Protein AF-A0A3D5C3Z0-F1 (afdb_monomer_lite)

Structure (mmCIF, N/CA/C/O backbone):
data_AF-A0A3D5C3Z0-F1
#
_entry.id   AF-A0A3D5C3Z0-F1
#
loop_
_atom_site.group_PDB
_atom_site.id
_atom_site.type_symbol
_atom_site.label_atom_id
_atom_site.label_alt_id
_atom_site.label_comp_id
_atom_site.label_asym_id
_atom_site.label_entity_id
_atom_site.label_seq_id
_atom_site.pdbx_PDB_ins_code
_atom_site.Cartn_x
_atom_site.Cartn_y
_atom_site.Cartn_z
_atom_site.occupancy
_atom_site.B_iso_or_equiv
_atom_site.auth_seq_id
_atom_site.auth_comp_id
_atom_site.auth_asym_id
_atom_site.auth_atom_id
_atom_site.pdbx_PDB_model_num
ATOM 1 N N . PRO A 1 1 ? 20.803 48.557 -21.700 1.00 44.22 1 PRO A N 1
ATOM 2 C CA . PRO A 1 1 ? 20.036 47.959 -22.820 1.00 44.22 1 PRO A CA 1
ATOM 3 C C . PRO A 1 1 ? 19.915 46.433 -22.648 1.00 44.22 1 PRO A C 1
ATOM 5 O O . PRO A 1 1 ? 20.826 45.696 -23.007 1.00 44.22 1 PRO A O 1
ATOM 8 N N . GLY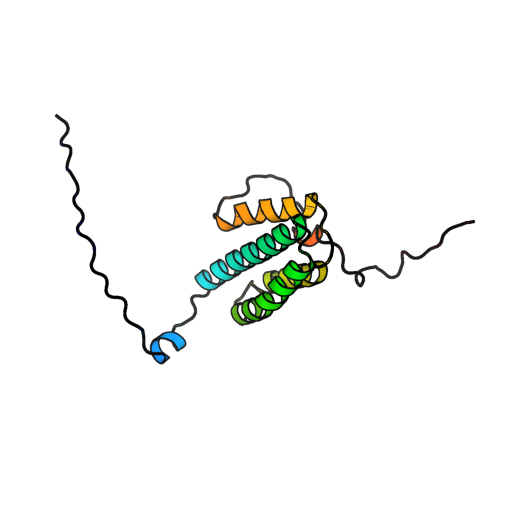 A 1 2 ? 18.831 45.974 -22.011 1.00 50.19 2 GLY A N 1
ATOM 9 C CA . GLY A 1 2 ? 18.540 44.551 -21.805 1.00 50.19 2 GLY A CA 1
ATOM 10 C C . GLY A 1 2 ? 17.637 44.026 -22.917 1.00 50.19 2 GLY A C 1
ATOM 11 O O . GLY A 1 2 ? 16.515 44.498 -23.076 1.00 50.19 2 GLY A O 1
ATOM 12 N N . SER A 1 3 ? 18.141 43.087 -23.714 1.00 59.00 3 SER A N 1
ATOM 13 C CA . SER A 1 3 ? 17.363 42.409 -24.750 1.00 59.00 3 SER A CA 1
ATOM 14 C C . SER A 1 3 ? 16.451 41.366 -24.096 1.00 59.00 3 SER A C 1
ATOM 16 O O . SER A 1 3 ? 16.919 40.332 -23.621 1.00 59.00 3 SER A O 1
ATOM 18 N N . ASN A 1 4 ? 15.145 41.641 -24.064 1.00 61.25 4 ASN A N 1
ATOM 19 C CA . ASN A 1 4 ? 14.124 40.640 -23.763 1.00 61.25 4 ASN A CA 1
ATOM 20 C C . ASN A 1 4 ? 13.966 39.722 -24.981 1.00 61.25 4 ASN A C 1
ATOM 22 O O . ASN A 1 4 ? 13.128 39.960 -25.851 1.00 61.25 4 ASN A O 1
ATOM 26 N N . ALA A 1 5 ? 14.791 38.679 -25.061 1.00 65.88 5 ALA A N 1
ATOM 27 C CA . ALA A 1 5 ? 14.622 37.635 -26.061 1.00 65.88 5 ALA A CA 1
ATOM 28 C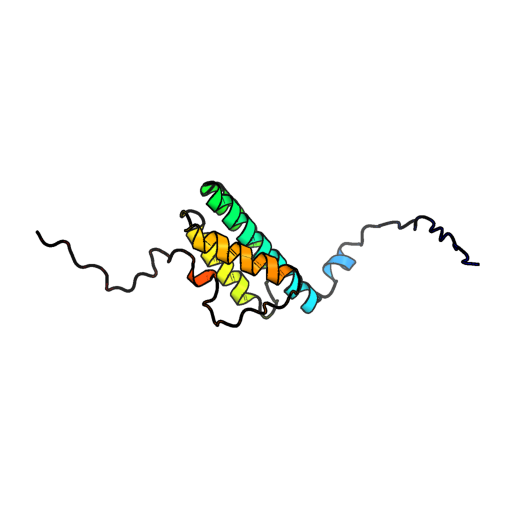 C . ALA A 1 5 ? 13.376 36.800 -25.721 1.00 65.88 5 ALA A C 1
ATOM 30 O O . ALA A 1 5 ? 13.399 35.944 -24.835 1.00 65.88 5 ALA A O 1
ATOM 31 N N . VAL A 1 6 ? 12.274 37.067 -26.423 1.00 70.81 6 VAL A N 1
ATOM 32 C CA . VAL A 1 6 ? 11.043 36.275 -26.340 1.00 70.81 6 VAL A CA 1
ATOM 33 C C . VAL A 1 6 ? 11.328 34.885 -26.909 1.00 70.81 6 VAL A C 1
ATOM 35 O O . VAL A 1 6 ? 11.543 34.730 -28.110 1.00 70.81 6 VAL A O 1
ATOM 38 N N . ARG A 1 7 ? 11.344 33.863 -26.047 1.00 73.69 7 ARG A N 1
ATOM 39 C CA . ARG A 1 7 ? 11.456 32.463 -26.469 1.00 73.69 7 ARG A CA 1
ATOM 40 C C . ARG A 1 7 ? 10.072 31.965 -26.864 1.00 73.69 7 ARG A C 1
ATOM 42 O O . ARG A 1 7 ? 9.183 31.878 -26.022 1.00 73.69 7 ARG A O 1
ATOM 49 N N . ARG A 1 8 ? 9.894 31.667 -28.148 1.00 67.31 8 ARG A N 1
ATOM 50 C CA . ARG A 1 8 ? 8.733 30.931 -28.651 1.00 67.31 8 ARG A CA 1
ATOM 51 C C . ARG A 1 8 ? 9.086 29.452 -28.711 1.00 67.31 8 ARG A C 1
ATOM 53 O O . ARG A 1 8 ? 10.164 29.098 -29.176 1.00 67.31 8 ARG A O 1
ATOM 60 N N . THR A 1 9 ? 8.181 28.617 -28.228 1.00 75.00 9 THR A N 1
ATOM 61 C CA . THR A 1 9 ? 8.252 27.163 -28.357 1.00 75.00 9 THR A CA 1
ATOM 62 C C . THR A 1 9 ? 7.026 26.721 -29.129 1.00 75.00 9 THR A C 1
ATOM 64 O O . THR A 1 9 ? 5.908 27.037 -28.718 1.00 75.00 9 THR A O 1
ATOM 67 N N . ASP A 1 10 ? 7.227 26.002 -30.222 1.00 78.94 10 ASP A N 1
ATOM 68 C CA . ASP A 1 10 ? 6.127 25.369 -30.938 1.00 78.94 10 ASP A CA 1
ATOM 69 C C . ASP A 1 10 ? 5.720 24.067 -30.224 1.00 78.94 10 ASP A C 1
ATOM 71 O O . ASP A 1 10 ? 6.568 23.415 -29.601 1.00 78.94 10 ASP A O 1
ATOM 75 N N . PRO A 1 11 ? 4.432 23.680 -30.257 1.00 76.44 11 PRO A N 1
ATOM 76 C CA . PRO A 1 11 ? 3.983 22.444 -29.635 1.00 76.44 11 PRO A CA 1
ATOM 77 C C . PRO A 1 11 ? 4.634 21.240 -30.319 1.00 76.44 11 PRO A C 1
ATOM 79 O O . PRO A 1 11 ? 4.523 21.053 -31.531 1.00 76.44 11 PRO A O 1
ATOM 82 N N . LEU A 1 12 ? 5.306 20.407 -29.524 1.00 81.56 12 LEU A N 1
ATOM 83 C CA . LEU A 1 12 ? 5.889 19.163 -30.007 1.00 81.56 12 LEU A CA 1
ATOM 84 C C . LEU A 1 12 ? 4.749 18.185 -30.325 1.00 81.56 12 LEU A C 1
ATOM 86 O O . LEU A 1 12 ? 4.076 17.686 -29.423 1.00 81.56 12 LEU A O 1
ATOM 90 N N . GLY A 1 13 ? 4.512 17.933 -31.611 1.00 77.12 13 GLY A N 1
ATOM 91 C CA . GLY A 1 13 ? 3.542 16.941 -32.065 1.00 77.12 13 GLY A CA 1
ATOM 92 C C . GLY A 1 13 ? 4.057 15.529 -31.801 1.00 77.12 13 GLY A C 1
ATOM 93 O O . GLY A 1 13 ? 4.764 14.968 -32.633 1.00 77.12 13 GLY A O 1
ATOM 94 N N . ILE A 1 14 ? 3.724 14.959 -30.643 1.00 82.69 14 ILE A N 1
ATOM 95 C CA . ILE A 1 14 ? 4.049 13.568 -30.310 1.00 82.69 14 ILE A CA 1
ATOM 96 C C . ILE A 1 14 ? 2.844 12.687 -30.645 1.00 82.69 14 ILE A C 1
ATOM 98 O O . ILE A 1 14 ? 1.757 12.883 -30.104 1.00 82.69 14 ILE A O 1
ATOM 102 N N . ALA A 1 15 ? 3.044 11.690 -31.506 1.00 81.19 15 ALA A N 1
ATOM 103 C CA . ALA A 1 15 ? 2.076 10.622 -31.728 1.00 81.19 15 ALA A CA 1
ATOM 104 C C . ALA A 1 15 ? 2.419 9.433 -30.821 1.00 81.19 15 ALA A C 1
ATOM 106 O O . ALA A 1 15 ? 3.464 8.802 -30.980 1.00 81.19 15 ALA A O 1
ATOM 107 N N . LEU A 1 16 ? 1.544 9.131 -29.861 1.00 81.00 16 LEU A N 1
ATOM 108 C CA . LEU A 1 16 ? 1.638 7.917 -29.053 1.00 81.00 16 LEU A CA 1
ATOM 109 C C . LEU A 1 16 ? 0.989 6.769 -29.825 1.00 81.00 16 LEU A C 1
ATOM 111 O O . LEU A 1 16 ? -0.147 6.888 -30.283 1.00 81.00 16 LEU A O 1
ATOM 115 N N . THR A 1 17 ? 1.708 5.662 -29.972 1.00 80.56 17 THR A N 1
ATOM 116 C CA . THR A 1 17 ? 1.192 4.441 -30.599 1.00 80.56 17 THR A CA 1
ATOM 117 C C . THR A 1 17 ? 1.259 3.294 -29.602 1.00 80.56 17 THR A C 1
ATOM 119 O O . THR A 1 17 ? 2.114 3.279 -28.716 1.00 80.56 17 THR A O 1
ATOM 122 N N . TYR A 1 18 ? 0.327 2.349 -29.710 1.00 79.94 18 TYR A N 1
ATOM 123 C CA . TYR A 1 18 ? 0.358 1.150 -28.881 1.00 79.94 18 TYR A CA 1
ATOM 124 C C . TYR A 1 18 ? 1.514 0.256 -29.322 1.00 79.94 18 TYR A C 1
ATOM 126 O O . TYR A 1 18 ? 1.627 -0.083 -30.501 1.00 79.94 18 TYR A O 1
ATOM 134 N N . ALA A 1 19 ? 2.352 -0.142 -28.369 1.00 77.50 19 ALA A N 1
ATOM 135 C CA . ALA A 1 19 ? 3.342 -1.173 -28.617 1.00 77.50 19 ALA A CA 1
ATOM 136 C C . ALA A 1 19 ? 2.646 -2.544 -28.755 1.00 77.50 19 ALA A C 1
ATOM 138 O O . ALA A 1 19 ? 1.701 -2.827 -28.008 1.00 77.50 19 ALA A O 1
ATOM 139 N N . PRO A 1 20 ? 3.109 -3.406 -29.674 1.00 81.31 20 PRO A N 1
ATOM 140 C CA . PRO A 1 20 ? 2.764 -4.823 -29.697 1.00 81.31 20 PRO A CA 1
ATOM 141 C C . PRO A 1 20 ? 2.970 -5.500 -28.329 1.00 81.31 20 PRO A C 1
ATOM 143 O O . PRO A 1 20 ? 3.845 -5.119 -27.548 1.00 81.31 20 PRO A O 1
ATOM 146 N N . ALA A 1 21 ? 2.141 -6.497 -28.007 1.00 77.75 21 ALA A N 1
ATOM 147 C CA . ALA A 1 21 ? 2.112 -7.108 -26.674 1.00 77.75 21 ALA A CA 1
ATOM 148 C C . ALA A 1 21 ? 3.427 -7.813 -26.292 1.00 77.75 21 ALA A C 1
ATOM 150 O O . ALA A 1 21 ? 3.817 -7.800 -25.125 1.00 77.75 21 ALA A O 1
ATOM 151 N N . ASP A 1 22 ? 4.121 -8.396 -27.265 1.00 81.56 22 ASP A N 1
ATOM 152 C CA . ASP A 1 22 ? 5.446 -9.007 -27.132 1.00 81.56 22 ASP A CA 1
ATOM 153 C C . ASP A 1 22 ? 6.532 -7.972 -26.807 1.00 81.56 22 ASP A C 1
ATOM 155 O O . ASP A 1 22 ? 7.361 -8.211 -25.931 1.00 81.56 22 ASP A O 1
ATOM 159 N N . MET A 1 23 ? 6.467 -6.787 -27.421 1.00 77.25 23 MET A N 1
ATOM 160 C CA . MET A 1 23 ? 7.362 -5.667 -27.112 1.00 77.25 23 MET A CA 1
ATOM 161 C C . MET A 1 23 ? 7.141 -5.084 -25.713 1.00 77.25 23 MET A C 1
ATOM 163 O O . MET A 1 23 ? 8.068 -4.498 -25.167 1.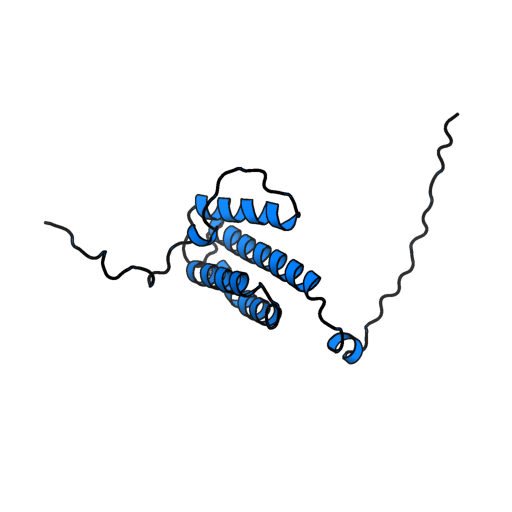00 77.25 23 MET A O 1
ATOM 167 N N . ASN A 1 24 ? 5.943 -5.230 -25.138 1.00 72.00 24 ASN A N 1
ATOM 168 C CA . ASN A 1 24 ? 5.633 -4.809 -23.767 1.00 72.00 24 ASN A CA 1
ATOM 169 C C . ASN A 1 24 ? 6.011 -5.896 -22.743 1.00 72.00 24 ASN A C 1
ATOM 171 O O . ASN A 1 24 ? 6.702 -5.640 -21.764 1.00 72.00 24 ASN A O 1
ATOM 175 N N . THR A 1 25 ? 5.613 -7.144 -22.999 1.00 73.94 25 THR A N 1
ATOM 176 C CA . THR A 1 25 ? 5.856 -8.274 -22.082 1.00 73.94 25 THR A CA 1
ATOM 177 C C . THR A 1 25 ? 7.338 -8.647 -22.003 1.00 73.94 25 THR A C 1
ATOM 179 O O . THR A 1 25 ? 7.793 -9.133 -20.973 1.00 73.94 25 THR A O 1
ATOM 182 N N . GLY A 1 26 ? 8.094 -8.422 -23.082 1.00 75.94 26 GLY A N 1
ATOM 183 C CA . GLY A 1 26 ? 9.533 -8.669 -23.137 1.00 75.94 26 GLY A CA 1
ATOM 184 C C . GLY A 1 26 ? 10.400 -7.555 -22.549 1.00 75.94 26 GLY A C 1
ATOM 185 O O . GLY A 1 26 ? 11.622 -7.683 -22.592 1.00 75.94 26 GLY A O 1
ATOM 186 N N . GLN A 1 27 ? 9.817 -6.462 -22.038 1.00 79.44 27 GLN A N 1
ATOM 187 C CA . GLN A 1 27 ? 10.613 -5.403 -21.419 1.00 79.44 27 GLN A CA 1
ATOM 188 C C . GLN A 1 27 ? 11.240 -5.914 -20.127 1.00 79.44 27 GLN A C 1
ATOM 190 O O . GLN A 1 27 ? 10.551 -6.384 -19.220 1.00 79.44 27 GLN A O 1
ATOM 195 N N . GLU A 1 28 ? 12.562 -5.803 -20.041 1.00 85.62 28 GLU A N 1
ATOM 196 C CA . GLU A 1 28 ? 13.269 -6.121 -18.814 1.00 85.62 28 GLU A CA 1
ATOM 197 C C . GLU A 1 28 ? 12.836 -5.157 -17.709 1.00 85.62 28 GLU A C 1
ATOM 199 O O . GLU A 1 28 ? 12.709 -3.943 -17.902 1.00 85.62 28 GLU A O 1
ATOM 204 N N . ARG A 1 29 ? 12.580 -5.719 -16.531 1.00 88.75 29 ARG A N 1
ATOM 205 C CA . ARG A 1 29 ? 12.191 -4.940 -15.369 1.00 88.75 29 ARG A CA 1
ATOM 206 C C . ARG A 1 29 ? 13.389 -4.130 -14.881 1.00 88.75 29 ARG A C 1
ATOM 208 O O . ARG A 1 29 ? 14.357 -4.698 -14.385 1.00 88.75 29 ARG A O 1
ATOM 215 N N . ASP A 1 30 ? 13.283 -2.804 -14.920 1.00 90.88 30 ASP A N 1
ATOM 216 C CA . ASP A 1 30 ? 14.224 -1.944 -14.200 1.00 90.88 30 ASP A CA 1
ATOM 217 C C . ASP A 1 30 ? 13.999 -2.116 -12.693 1.00 90.88 30 ASP A C 1
ATOM 219 O O . ASP A 1 30 ? 12.979 -1.692 -12.134 1.00 90.88 30 ASP A O 1
ATOM 223 N N . MET A 1 31 ? 14.949 -2.781 -12.038 1.00 89.88 31 MET A N 1
ATOM 224 C CA . MET A 1 31 ? 14.861 -3.133 -10.624 1.00 89.88 31 MET A CA 1
ATOM 225 C C . MET A 1 31 ? 14.882 -1.902 -9.717 1.00 89.88 31 MET A C 1
ATOM 227 O O . MET A 1 31 ? 14.135 -1.855 -8.741 1.00 89.88 31 MET A O 1
ATOM 231 N N . SER A 1 32 ? 15.682 -0.886 -10.050 1.00 87.56 32 SER A N 1
ATOM 232 C CA . SER A 1 32 ? 15.794 0.327 -9.236 1.00 87.56 32 SER A CA 1
ATOM 233 C C . SER A 1 32 ? 14.512 1.145 -9.313 1.00 87.56 32 SER A C 1
ATOM 235 O O . SER A 1 32 ? 13.966 1.546 -8.286 1.00 87.56 32 SER A O 1
ATOM 237 N N . VAL A 1 33 ? 14.001 1.363 -10.528 1.00 89.88 33 VAL A N 1
ATOM 238 C CA . VAL A 1 33 ? 12.739 2.085 -10.729 1.00 89.88 33 VAL A CA 1
ATOM 239 C C . VAL A 1 33 ? 11.589 1.317 -10.088 1.00 89.88 33 VAL A C 1
ATOM 241 O O . VAL A 1 33 ? 10.731 1.911 -9.438 1.00 89.88 33 VAL A O 1
ATOM 244 N N . SER A 1 34 ? 11.587 -0.010 -10.207 1.00 92.25 34 SER A N 1
ATOM 245 C CA . SER A 1 34 ? 10.545 -0.834 -9.602 1.00 92.25 34 SER A CA 1
ATOM 246 C C . SER A 1 34 ? 10.530 -0.758 -8.076 1.00 92.25 34 SER A C 1
ATOM 248 O O . SER A 1 34 ? 9.460 -0.761 -7.470 1.00 92.25 34 SER A O 1
ATOM 250 N N . GLN A 1 35 ? 11.699 -0.668 -7.443 1.00 89.38 35 GLN A N 1
ATOM 251 C CA . GLN A 1 35 ? 11.808 -0.499 -5.995 1.00 89.38 35 GLN A CA 1
ATOM 252 C C . GLN A 1 35 ? 11.299 0.871 -5.533 1.00 89.38 35 GLN A C 1
ATOM 254 O O . GLN A 1 35 ? 10.563 0.952 -4.542 1.00 89.38 35 GLN A O 1
ATOM 259 N N . ASP A 1 36 ? 11.619 1.933 -6.276 1.00 86.44 36 ASP A N 1
ATOM 260 C CA . ASP A 1 36 ? 11.083 3.274 -6.022 1.00 86.44 36 ASP A CA 1
ATOM 261 C C . ASP A 1 36 ? 9.547 3.269 -6.131 1.00 86.44 36 ASP A C 1
ATOM 263 O O . ASP A 1 36 ? 8.852 3.768 -5.241 1.00 86.44 36 ASP A O 1
ATOM 267 N N . VAL A 1 37 ? 8.998 2.631 -7.171 1.00 91.44 37 VAL A N 1
ATOM 268 C CA . VAL A 1 37 ? 7.545 2.490 -7.360 1.00 91.44 37 VAL A CA 1
ATOM 269 C C . VAL A 1 37 ? 6.902 1.696 -6.221 1.00 91.44 37 VAL A C 1
ATOM 271 O O . VAL A 1 37 ? 5.893 2.147 -5.682 1.00 91.44 37 VAL A O 1
ATOM 274 N N . ALA A 1 38 ? 7.482 0.564 -5.805 1.00 91.75 38 ALA A N 1
ATOM 275 C CA . ALA A 1 38 ? 6.972 -0.225 -4.680 1.00 91.75 38 ALA A CA 1
ATOM 276 C C . ALA A 1 38 ? 6.922 0.604 -3.387 1.00 91.75 38 ALA A C 1
ATOM 278 O O . ALA A 1 38 ? 5.928 0.581 -2.665 1.00 91.75 38 ALA A O 1
ATOM 279 N N . THR A 1 39 ? 7.965 1.394 -3.125 1.00 86.12 39 THR A N 1
ATOM 280 C CA . THR A 1 39 ? 8.053 2.256 -1.938 1.00 86.12 39 THR A CA 1
ATOM 281 C C . THR A 1 39 ? 6.983 3.351 -1.950 1.00 86.12 39 THR A C 1
ATOM 283 O O . THR A 1 39 ? 6.312 3.589 -0.941 1.00 86.12 39 THR A O 1
ATOM 286 N N . ILE A 1 40 ? 6.788 4.009 -3.097 1.00 87.19 40 ILE A N 1
ATOM 287 C CA . ILE A 1 40 ? 5.777 5.063 -3.266 1.00 87.19 40 ILE A CA 1
ATOM 288 C C . ILE A 1 40 ? 4.366 4.480 -3.156 1.00 87.19 40 ILE A C 1
ATOM 290 O O . ILE A 1 40 ? 3.517 5.049 -2.468 1.00 87.19 40 ILE A O 1
ATOM 294 N N . TRP A 1 41 ? 4.116 3.339 -3.799 1.00 94.62 41 TRP A N 1
ATOM 295 C CA . TRP A 1 41 ? 2.816 2.680 -3.761 1.00 94.62 41 TRP A CA 1
ATOM 296 C C . TRP A 1 41 ? 2.476 2.213 -2.345 1.00 94.62 41 TRP A C 1
ATOM 298 O O . TRP A 1 41 ? 1.390 2.516 -1.856 1.00 94.62 41 TRP A O 1
ATOM 308 N N . HIS A 1 42 ? 3.421 1.587 -1.640 1.00 93.06 42 HIS A N 1
ATOM 309 C CA . HIS A 1 42 ? 3.262 1.232 -0.231 1.00 93.06 42 HIS A CA 1
ATOM 310 C C . HIS A 1 42 ? 2.835 2.446 0.607 1.00 93.06 42 HIS A C 1
ATOM 312 O O . HIS A 1 42 ? 1.807 2.411 1.281 1.00 93.06 42 HIS A O 1
ATOM 318 N N . ALA A 1 43 ? 3.576 3.555 0.511 1.00 84.69 43 ALA A N 1
ATOM 319 C CA . ALA A 1 43 ? 3.269 4.785 1.239 1.00 84.69 43 ALA A CA 1
ATOM 320 C C . ALA A 1 43 ? 1.861 5.325 0.932 1.00 84.69 43 ALA A C 1
ATOM 322 O O . ALA A 1 43 ? 1.141 5.730 1.845 1.00 84.69 43 ALA A O 1
ATOM 323 N N . PHE A 1 44 ? 1.456 5.301 -0.340 1.00 90.12 44 PHE A N 1
ATOM 324 C CA . PHE A 1 44 ? 0.115 5.697 -0.761 1.00 90.12 44 PHE A CA 1
ATOM 325 C C . PHE A 1 44 ? -0.969 4.813 -0.129 1.00 90.12 44 PHE A C 1
ATOM 327 O O . PHE A 1 44 ? -1.939 5.340 0.416 1.00 90.12 44 PHE A O 1
ATOM 334 N N . LEU A 1 45 ? -0.803 3.486 -0.154 1.00 93.12 45 LEU A N 1
ATOM 335 C CA . LEU A 1 45 ? -1.780 2.552 0.411 1.00 93.12 45 LEU A CA 1
ATOM 336 C C . LEU A 1 45 ? -1.981 2.785 1.907 1.00 93.12 45 LEU A C 1
ATOM 338 O O . LEU A 1 45 ? -3.118 2.900 2.364 1.00 93.12 45 LEU A O 1
ATOM 342 N N . VAL A 1 46 ? -0.886 2.918 2.656 1.00 88.25 46 VAL A N 1
ATOM 343 C CA . VAL A 1 46 ? -0.946 3.176 4.097 1.00 88.25 46 VAL A CA 1
ATOM 344 C C . VAL A 1 46 ? -1.649 4.510 4.386 1.00 88.25 46 VAL A C 1
ATOM 346 O O . VAL A 1 46 ? -2.502 4.574 5.271 1.00 88.25 46 VAL A O 1
ATOM 349 N N . GLN A 1 47 ? -1.361 5.566 3.617 1.00 85.56 47 GLN A N 1
ATOM 350 C CA . GLN A 1 47 ? -2.028 6.866 3.765 1.00 85.56 47 GLN A CA 1
ATOM 351 C C . GLN A 1 47 ? -3.535 6.795 3.501 1.00 85.56 47 GLN A C 1
ATOM 353 O O . GLN A 1 47 ? -4.308 7.403 4.239 1.00 85.56 47 GLN A O 1
ATOM 358 N N . GLN A 1 48 ? -3.963 6.057 2.474 1.00 92.25 48 GLN A N 1
ATOM 359 C CA . GLN A 1 48 ? -5.386 5.889 2.171 1.00 92.25 48 GLN A CA 1
ATOM 360 C C . GLN A 1 48 ? -6.117 5.160 3.301 1.00 92.25 48 GLN A C 1
ATOM 362 O O . GLN A 1 48 ? -7.171 5.618 3.743 1.00 92.25 48 GLN A O 1
ATOM 367 N N . VAL A 1 49 ? -5.535 4.074 3.821 1.00 92.06 49 VAL A N 1
ATOM 368 C CA . VAL A 1 49 ? -6.104 3.348 4.968 1.00 92.06 49 VAL A CA 1
ATOM 369 C C . VAL A 1 49 ? -6.181 4.251 6.197 1.00 92.06 49 VAL A C 1
ATOM 371 O O . VAL A 1 49 ? -7.218 4.288 6.851 1.00 92.06 49 VAL A O 1
ATOM 374 N N . ALA A 1 50 ? -5.125 5.018 6.485 1.00 86.25 50 ALA A N 1
ATOM 375 C CA . ALA A 1 50 ? -5.101 5.950 7.609 1.00 86.25 50 ALA A CA 1
ATOM 376 C C . ALA A 1 50 ? -6.195 7.028 7.498 1.00 86.25 50 ALA A C 1
ATOM 378 O O . ALA A 1 50 ? -6.884 7.280 8.482 1.00 86.25 50 ALA A O 1
ATOM 379 N N . SER A 1 51 ? -6.393 7.616 6.310 1.00 88.25 51 SER A N 1
ATOM 380 C CA . SER A 1 51 ? -7.446 8.619 6.061 1.00 88.25 51 SER A CA 1
ATOM 381 C C . SER A 1 51 ? -8.838 8.031 6.291 1.00 88.25 51 SER A C 1
ATOM 383 O O . SER A 1 51 ? -9.638 8.591 7.033 1.00 88.25 51 SER A O 1
ATOM 385 N N . MET A 1 52 ? -9.118 6.853 5.719 1.00 92.31 52 MET A N 1
ATOM 386 C CA . MET A 1 52 ? -10.399 6.167 5.923 1.00 92.31 52 MET A CA 1
ATOM 387 C C . MET A 1 52 ? -10.618 5.801 7.394 1.00 92.31 52 MET A C 1
ATOM 389 O O . MET A 1 52 ? -11.740 5.881 7.890 1.00 92.31 52 MET A O 1
ATOM 393 N N . ASN A 1 53 ? -9.554 5.425 8.105 1.00 89.56 53 ASN A N 1
ATOM 394 C CA . ASN A 1 53 ? -9.614 5.128 9.529 1.00 89.56 53 ASN A CA 1
ATOM 395 C C . ASN A 1 53 ? -9.952 6.372 10.367 1.00 89.56 53 ASN A C 1
ATOM 397 O O . ASN A 1 53 ? -10.821 6.310 11.236 1.00 89.56 53 ASN A O 1
ATOM 401 N N . GLU A 1 54 ? -9.316 7.509 10.075 1.00 87.25 54 GLU A N 1
ATOM 402 C CA . GLU A 1 54 ? -9.601 8.797 10.719 1.00 87.25 54 GLU A CA 1
ATOM 403 C C . GLU A 1 54 ? -11.055 9.240 10.494 1.00 87.25 54 GLU A C 1
ATOM 405 O O . GLU A 1 54 ? -11.706 9.730 11.414 1.00 87.25 54 GLU A O 1
ATOM 410 N N . GLU A 1 55 ? -11.595 8.984 9.303 1.00 91.25 55 GLU A N 1
ATOM 411 C CA . GLU A 1 55 ? -12.987 9.269 8.935 1.00 91.25 55 GLU A CA 1
ATOM 412 C C . GLU A 1 55 ? -14.004 8.249 9.495 1.00 91.25 55 GLU A C 1
ATOM 414 O O . GLU A 1 55 ? -15.207 8.388 9.275 1.00 91.25 55 GLU A O 1
ATOM 419 N N . GLY A 1 56 ? -13.552 7.201 10.197 1.00 90.62 56 GLY A N 1
ATOM 420 C CA . GLY A 1 56 ? -14.409 6.132 10.727 1.00 90.62 56 GLY A CA 1
ATOM 421 C C . GLY A 1 56 ? -14.932 5.146 9.669 1.00 90.62 56 GLY A C 1
ATOM 422 O O . GLY A 1 56 ? -15.791 4.311 9.961 1.00 90.62 56 GLY A O 1
ATOM 423 N N . ARG A 1 57 ? -14.407 5.188 8.439 1.00 94.75 57 ARG A N 1
ATOM 424 C CA . ARG A 1 57 ? -14.774 4.326 7.297 1.00 94.75 57 ARG A CA 1
ATOM 425 C C . ARG A 1 57 ? -14.042 2.978 7.349 1.00 94.75 57 ARG A C 1
ATOM 427 O O . ARG A 1 57 ? -13.379 2.560 6.404 1.00 94.75 57 ARG A O 1
ATOM 434 N N . LEU A 1 58 ? -14.165 2.270 8.472 1.00 92.75 58 LEU A N 1
ATOM 435 C CA . LEU A 1 58 ? -13.355 1.081 8.790 1.00 92.75 58 LEU A CA 1
ATOM 436 C C . LEU A 1 58 ? -13.594 -0.113 7.849 1.00 92.75 58 LEU A C 1
ATOM 438 O O . LEU A 1 58 ? -12.658 -0.830 7.497 1.00 92.75 58 LEU A O 1
ATOM 442 N N . ALA A 1 59 ? -14.843 -0.339 7.431 1.00 93.12 59 ALA A N 1
ATOM 443 C CA . ALA A 1 59 ? -15.167 -1.404 6.479 1.00 93.12 59 ALA A CA 1
ATOM 444 C C . ALA A 1 59 ? -14.539 -1.132 5.104 1.00 93.12 59 ALA A C 1
ATOM 446 O O . ALA A 1 59 ? -13.921 -2.014 4.516 1.00 93.12 59 ALA A O 1
ATOM 447 N N . GLU A 1 60 ? -14.615 0.116 4.648 1.00 95.38 60 GLU A N 1
ATOM 448 C CA . GLU A 1 60 ? -14.030 0.534 3.378 1.00 95.38 60 GLU A CA 1
ATOM 449 C C . GLU A 1 60 ? -12.501 0.470 3.401 1.00 95.38 60 GLU A C 1
ATOM 451 O O . GLU A 1 60 ? -11.893 0.002 2.442 1.00 95.38 60 GLU A O 1
ATOM 456 N N . ALA A 1 61 ? -11.880 0.842 4.525 1.00 94.25 61 ALA A N 1
ATOM 457 C CA . ALA A 1 61 ? -10.441 0.711 4.726 1.00 94.25 61 ALA A CA 1
ATOM 458 C C . ALA A 1 61 ? -9.968 -0.743 4.559 1.00 94.25 61 ALA A C 1
ATOM 460 O O . ALA A 1 61 ? -8.959 -0.989 3.894 1.00 94.25 61 ALA A O 1
ATOM 461 N N . ARG A 1 62 ? -10.717 -1.709 5.117 1.00 93.88 62 ARG A N 1
ATOM 462 C CA . ARG A 1 62 ? -10.453 -3.146 4.948 1.00 93.88 62 ARG A CA 1
ATOM 463 C C . ARG A 1 62 ? -10.609 -3.591 3.500 1.00 93.88 62 ARG A C 1
ATOM 465 O O . ARG A 1 62 ? -9.740 -4.298 2.993 1.00 93.88 62 ARG A O 1
ATOM 472 N N . ASP A 1 63 ? -11.716 -3.232 2.862 1.00 96.06 63 ASP A N 1
ATOM 473 C CA . ASP A 1 63 ? -12.007 -3.685 1.500 1.00 96.06 63 ASP A CA 1
ATOM 474 C C . ASP A 1 63 ? -10.980 -3.119 0.511 1.00 96.06 63 ASP A C 1
ATOM 476 O O . ASP A 1 63 ? -10.453 -3.848 -0.333 1.00 96.06 63 ASP A O 1
ATOM 480 N N . PHE A 1 64 ? -10.613 -1.846 0.683 1.00 96.81 64 PHE A N 1
ATOM 481 C CA . PHE A 1 64 ? -9.565 -1.189 -0.086 1.00 96.81 64 PHE A CA 1
ATOM 482 C C . PHE A 1 64 ? -8.219 -1.903 0.060 1.00 96.81 64 PHE A C 1
ATOM 484 O O . PHE A 1 64 ? -7.639 -2.326 -0.942 1.00 96.81 64 PHE A O 1
ATOM 491 N N . ILE A 1 65 ? -7.715 -2.067 1.289 1.00 95.44 65 ILE A N 1
ATOM 492 C CA . ILE A 1 65 ? -6.385 -2.654 1.489 1.00 95.44 65 ILE A CA 1
ATOM 493 C C . ILE A 1 65 ? -6.353 -4.130 1.098 1.00 95.44 65 ILE A C 1
ATOM 495 O O . ILE A 1 65 ? -5.390 -4.564 0.474 1.00 95.44 65 ILE A O 1
ATOM 499 N N . GLY A 1 66 ? -7.423 -4.883 1.369 1.00 94.88 66 GLY A N 1
ATOM 500 C CA . GLY A 1 66 ? -7.536 -6.285 0.973 1.00 94.88 66 GLY A CA 1
ATOM 501 C C . GLY A 1 66 ? -7.491 -6.472 -0.545 1.00 94.88 66 GLY A C 1
ATOM 502 O O . GLY A 1 66 ? -6.818 -7.379 -1.034 1.00 94.88 66 GLY A O 1
ATOM 503 N N . PHE A 1 67 ? -8.144 -5.587 -1.306 1.00 96.12 67 PHE A N 1
ATOM 504 C CA . PHE A 1 67 ? -8.078 -5.611 -2.768 1.00 96.12 67 PHE A CA 1
ATOM 505 C C . PHE A 1 67 ? -6.687 -5.232 -3.293 1.00 96.12 67 PHE A C 1
ATOM 507 O O . PHE A 1 67 ? -6.177 -5.880 -4.207 1.00 96.12 67 PHE A O 1
ATOM 514 N N . GLN A 1 68 ? -6.064 -4.199 -2.722 1.00 97.62 68 GLN A N 1
ATOM 515 C CA . GLN A 1 68 ? -4.767 -3.688 -3.177 1.00 97.62 68 GLN A CA 1
ATOM 516 C C . GLN A 1 68 ? -3.611 -4.648 -2.882 1.00 97.62 68 GLN A C 1
ATOM 518 O O . GLN A 1 68 ? -2.709 -4.788 -3.709 1.00 97.62 68 GLN A O 1
ATOM 523 N N . LEU A 1 69 ? -3.662 -5.347 -1.745 1.00 95.38 69 LEU A N 1
ATOM 524 C CA . LEU A 1 69 ? -2.597 -6.229 -1.276 1.00 95.38 69 LEU A CA 1
ATOM 525 C C . LEU A 1 69 ? -2.221 -7.297 -2.312 1.00 95.38 69 LEU A C 1
ATOM 527 O O . LEU A 1 69 ? -1.046 -7.450 -2.623 1.00 95.38 69 LEU A O 1
ATOM 531 N N . LYS A 1 70 ? -3.214 -7.924 -2.955 1.00 95.62 70 LYS A N 1
ATOM 532 C CA . LYS A 1 70 ? -2.994 -8.920 -4.019 1.00 95.62 70 LYS A CA 1
ATOM 533 C C . LYS A 1 70 ? -2.150 -8.379 -5.181 1.00 95.62 70 LYS A C 1
ATOM 535 O O . LYS A 1 70 ? -1.315 -9.088 -5.738 1.00 95.62 70 LYS A O 1
ATOM 540 N N . TYR A 1 71 ? -2.406 -7.142 -5.607 1.00 96.94 71 TYR A N 1
ATOM 541 C CA . TYR A 1 71 ? -1.665 -6.537 -6.718 1.00 96.94 71 TYR A CA 1
ATOM 542 C C . TYR A 1 71 ? -0.285 -6.067 -6.277 1.00 96.94 71 TYR A C 1
ATOM 544 O O . TYR A 1 71 ? 0.667 -6.181 -7.046 1.00 96.94 71 TYR A O 1
ATOM 552 N N . PHE A 1 72 ? -0.181 -5.572 -5.045 1.00 96.69 72 PHE A N 1
ATOM 553 C CA . PHE A 1 72 ? 1.079 -5.138 -4.465 1.00 96.69 72 PHE A CA 1
ATOM 554 C C . PHE A 1 72 ? 2.050 -6.310 -4.266 1.00 96.69 72 PHE A C 1
ATOM 556 O O . PHE A 1 72 ? 3.209 -6.211 -4.664 1.00 96.69 72 PHE A O 1
ATOM 563 N N . GLU A 1 73 ? 1.572 -7.437 -3.731 1.00 96.81 73 GLU A N 1
ATOM 564 C CA . GLU A 1 73 ? 2.332 -8.688 -3.610 1.00 96.81 73 GLU A CA 1
ATOM 565 C C . GLU A 1 73 ? 2.854 -9.137 -4.972 1.00 96.81 73 GLU A C 1
ATOM 567 O O . GLU A 1 73 ? 4.063 -9.265 -5.157 1.00 96.81 73 GLU A O 1
ATOM 572 N N . ARG A 1 74 ? 1.953 -9.264 -5.956 1.00 95.81 74 ARG A N 1
ATOM 573 C CA . ARG A 1 74 ? 2.311 -9.657 -7.322 1.00 95.81 74 ARG A CA 1
ATOM 574 C C . ARG A 1 74 ? 3.331 -8.710 -7.950 1.00 95.81 74 ARG A C 1
ATOM 576 O O . ARG A 1 74 ? 4.195 -9.141 -8.704 1.00 95.81 74 ARG A O 1
ATOM 583 N N . TYR A 1 75 ? 3.233 -7.413 -7.671 1.00 95.31 75 TYR A N 1
ATOM 584 C CA . TYR A 1 75 ? 4.216 -6.445 -8.141 1.00 95.31 75 TYR A CA 1
ATOM 585 C C . TYR A 1 75 ? 5.580 -6.656 -7.475 1.00 95.31 75 TYR A C 1
ATOM 587 O O . TYR A 1 75 ? 6.611 -6.567 -8.137 1.00 95.31 75 TYR A O 1
ATOM 595 N N . CYS A 1 76 ? 5.608 -6.945 -6.178 1.00 95.38 76 CYS A N 1
ATOM 596 C CA . CYS A 1 76 ? 6.838 -7.146 -5.415 1.00 95.38 76 CYS A CA 1
ATOM 597 C C . CYS A 1 76 ? 7.516 -8.503 -5.675 1.00 95.38 76 CYS A C 1
ATOM 599 O O . CYS A 1 76 ? 8.690 -8.664 -5.343 1.00 95.38 76 CYS A O 1
ATOM 601 N N . GLU A 1 77 ? 6.836 -9.463 -6.308 1.00 93.44 77 GLU A N 1
ATOM 602 C CA . GLU A 1 77 ? 7.434 -10.744 -6.699 1.00 93.44 77 GLU A CA 1
ATOM 603 C C . GLU A 1 77 ? 8.726 -10.543 -7.513 1.00 93.44 77 GLU A C 1
ATOM 605 O O . GLU A 1 77 ? 8.775 -9.806 -8.502 1.00 93.44 77 GLU A O 1
ATOM 610 N N . GLY A 1 78 ? 9.806 -11.187 -7.058 1.00 90.00 78 GLY A N 1
ATOM 611 C CA . GLY A 1 78 ? 11.132 -11.093 -7.672 1.00 90.00 78 GLY A CA 1
ATOM 612 C C . GLY A 1 78 ? 11.887 -9.781 -7.418 1.00 90.00 78 GLY A C 1
ATOM 613 O O . GLY A 1 78 ? 13.012 -9.649 -7.893 1.00 90.00 78 GLY A O 1
ATOM 614 N N . LEU A 1 79 ? 11.325 -8.825 -6.666 1.00 91.81 79 LEU A N 1
ATOM 615 C CA . LEU A 1 79 ? 11.953 -7.536 -6.370 1.00 91.81 79 LEU A CA 1
ATOM 616 C C . LEU A 1 79 ? 12.651 -7.551 -5.002 1.00 91.81 79 LEU A C 1
ATOM 618 O O . LEU A 1 79 ? 12.008 -7.550 -3.949 1.00 91.81 79 LEU A O 1
ATOM 622 N N . ALA A 1 80 ? 13.984 -7.536 -5.007 1.00 85.88 80 ALA A N 1
ATOM 623 C CA . ALA A 1 80 ? 14.777 -7.514 -3.781 1.00 85.88 80 ALA A CA 1
ATOM 624 C C . ALA A 1 80 ? 14.444 -6.291 -2.901 1.00 85.88 80 ALA A C 1
ATOM 626 O O . ALA A 1 80 ? 14.208 -5.193 -3.397 1.00 85.88 80 ALA A O 1
ATOM 627 N N . GLY A 1 81 ? 14.431 -6.486 -1.579 1.00 81.19 81 GLY A N 1
ATOM 628 C CA . GLY A 1 81 ? 14.200 -5.405 -0.614 1.00 81.19 81 GLY A CA 1
ATOM 629 C C . GLY A 1 81 ? 12.735 -4.997 -0.410 1.00 81.19 81 GLY A C 1
ATOM 630 O O . GLY A 1 81 ? 12.487 -4.031 0.303 1.00 81.19 81 GLY A O 1
ATOM 631 N N . THR A 1 82 ? 11.766 -5.717 -0.987 1.00 89.88 82 THR A N 1
ATOM 632 C CA . THR A 1 82 ? 10.328 -5.406 -0.833 1.00 89.88 82 THR A CA 1
ATOM 633 C C . THR A 1 82 ? 9.580 -6.296 0.156 1.00 89.88 82 THR A C 1
ATOM 635 O O . THR A 1 82 ? 8.446 -5.988 0.516 1.00 89.88 82 THR A O 1
ATOM 638 N N . THR A 1 83 ? 10.213 -7.354 0.669 1.00 89.56 83 THR A N 1
ATOM 639 C CA . THR A 1 83 ? 9.603 -8.279 1.638 1.00 89.56 83 THR A CA 1
ATOM 640 C C . THR A 1 83 ? 9.087 -7.562 2.887 1.00 89.56 83 THR A C 1
ATOM 642 O O . THR A 1 83 ? 8.004 -7.879 3.373 1.00 89.56 83 THR A O 1
ATOM 645 N N . SER A 1 84 ? 9.828 -6.569 3.389 1.00 86.88 84 SER A N 1
ATOM 646 C CA . SER A 1 84 ? 9.401 -5.760 4.536 1.00 86.88 84 SER A CA 1
ATOM 647 C C . SER A 1 84 ? 8.178 -4.898 4.217 1.00 86.88 84 SER A C 1
ATOM 649 O O . SER A 1 84 ? 7.276 -4.817 5.041 1.00 86.88 84 SER A O 1
ATOM 651 N N . LEU A 1 85 ? 8.098 -4.318 3.014 1.00 89.25 85 LEU A N 1
ATOM 652 C CA . LEU A 1 85 ? 6.944 -3.521 2.577 1.00 89.25 85 LEU A CA 1
ATOM 653 C C . LEU A 1 85 ? 5.671 -4.374 2.511 1.00 89.25 85 LEU A C 1
ATOM 655 O O . LEU A 1 85 ? 4.605 -3.951 2.951 1.00 89.25 85 LEU A O 1
ATOM 659 N N . VAL A 1 86 ? 5.781 -5.596 1.984 1.00 94.19 86 VAL A N 1
ATOM 660 C CA . VAL A 1 86 ? 4.654 -6.538 1.931 1.00 94.19 86 VAL A CA 1
ATOM 661 C C . VAL A 1 86 ? 4.208 -6.915 3.347 1.00 94.19 86 VAL A C 1
ATOM 663 O O . VAL A 1 86 ? 3.022 -6.822 3.660 1.00 94.19 86 VAL A O 1
ATOM 666 N N . ALA A 1 87 ? 5.148 -7.264 4.232 1.00 89.62 87 ALA A N 1
ATOM 667 C CA . ALA A 1 87 ? 4.845 -7.605 5.624 1.00 89.62 87 ALA A CA 1
ATOM 668 C C . ALA A 1 87 ? 4.151 -6.453 6.378 1.00 89.62 87 ALA A C 1
ATOM 670 O O . ALA A 1 87 ? 3.148 -6.677 7.058 1.00 89.62 87 ALA A O 1
ATOM 671 N N . GLN A 1 88 ? 4.625 -5.217 6.201 1.00 87.19 88 GLN A N 1
ATOM 672 C CA . GLN A 1 88 ? 4.009 -4.026 6.792 1.00 87.19 88 GLN A CA 1
ATOM 673 C C . GLN A 1 88 ? 2.570 -3.817 6.292 1.00 87.19 88 GLN A C 1
ATOM 675 O O . GLN A 1 88 ? 1.670 -3.541 7.089 1.00 87.19 88 GLN A O 1
ATOM 680 N N . LEU A 1 89 ? 2.302 -4.014 4.995 1.00 92.00 89 LEU A N 1
ATOM 681 C CA . LEU A 1 89 ? 0.937 -3.913 4.463 1.00 92.00 89 LEU A CA 1
ATOM 682 C C . LEU A 1 89 ? 0.009 -5.019 4.968 1.00 92.00 89 LEU A C 1
ATOM 684 O O . LEU A 1 89 ? -1.168 -4.743 5.201 1.00 92.00 89 LEU A O 1
ATOM 688 N N . HIS A 1 90 ? 0.506 -6.237 5.202 1.00 93.62 90 HIS A N 1
ATOM 689 C CA . HIS A 1 90 ? -0.286 -7.266 5.885 1.00 93.62 90 HIS A CA 1
ATOM 690 C C . HIS A 1 90 ? -0.674 -6.838 7.298 1.00 93.62 90 HIS A C 1
ATOM 692 O O . HIS A 1 90 ? -1.821 -7.038 7.708 1.00 93.62 90 HIS A O 1
ATOM 698 N N . GLN A 1 91 ? 0.253 -6.223 8.037 1.00 88.88 91 GLN A N 1
ATOM 699 C CA . GLN A 1 91 ? -0.039 -5.722 9.374 1.00 88.88 91 GLN A CA 1
ATOM 700 C C . GLN A 1 91 ? -1.126 -4.646 9.317 1.00 88.88 91 GLN A C 1
ATOM 702 O O . GLN A 1 91 ? -2.122 -4.763 10.031 1.00 88.88 91 GLN A O 1
ATOM 707 N N . VAL A 1 92 ? -1.012 -3.678 8.399 1.00 89.44 92 VAL A N 1
ATOM 708 C CA . VAL A 1 92 ? -2.049 -2.658 8.155 1.00 89.44 92 VAL A CA 1
ATOM 709 C C . VAL A 1 92 ? -3.392 -3.289 7.819 1.00 89.44 92 VAL A C 1
ATOM 711 O O . VAL A 1 92 ? -4.410 -2.903 8.391 1.00 89.44 92 VAL A O 1
ATOM 714 N N . ALA A 1 93 ? -3.411 -4.283 6.930 1.00 91.06 93 ALA A N 1
ATOM 715 C CA . ALA A 1 93 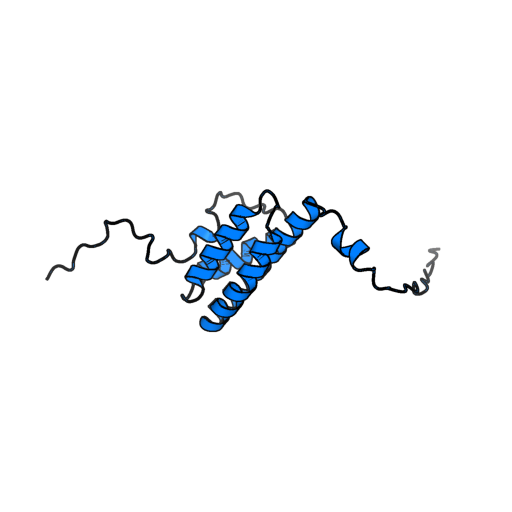? -4.633 -4.983 6.566 1.00 91.06 93 ALA A CA 1
ATOM 716 C C . ALA A 1 93 ? -5.282 -5.658 7.782 1.00 91.06 93 ALA A C 1
ATOM 718 O O . ALA A 1 93 ? -6.494 -5.533 7.971 1.00 91.06 93 ALA A O 1
ATOM 719 N N . SER A 1 94 ? -4.483 -6.292 8.647 1.00 89.88 94 SER A N 1
ATOM 720 C CA . SER A 1 94 ? -4.976 -7.000 9.836 1.00 89.88 94 SER A CA 1
ATOM 721 C C . SER A 1 94 ? -5.625 -6.079 10.879 1.00 89.88 94 SER A C 1
ATOM 723 O O . SER A 1 94 ? -6.539 -6.498 11.588 1.00 89.88 94 SER A O 1
ATOM 725 N N . VAL A 1 95 ? -5.205 -4.811 10.939 1.00 87.38 95 VAL A N 1
ATOM 726 C CA . VAL A 1 95 ? -5.696 -3.818 11.915 1.00 87.38 95 VAL A CA 1
ATOM 727 C C . VAL A 1 95 ? -6.585 -2.738 11.296 1.00 87.38 95 VAL A C 1
ATOM 729 O O . VAL A 1 95 ? -7.024 -1.826 11.994 1.00 87.38 95 VAL A O 1
ATOM 732 N N . SER A 1 96 ? -6.871 -2.822 9.996 1.00 87.44 96 SER A N 1
ATOM 733 C CA . SER A 1 96 ? -7.638 -1.817 9.237 1.00 87.44 96 SER A CA 1
ATOM 734 C C . SER A 1 96 ? -9.060 -1.590 9.769 1.00 87.44 96 SER A C 1
ATOM 736 O O . SER A 1 96 ? -9.594 -0.489 9.660 1.00 87.44 96 SER A O 1
ATOM 738 N N . GLN A 1 97 ? -9.652 -2.613 10.394 1.00 85.75 97 GLN A N 1
ATOM 739 C CA . GLN A 1 97 ? -10.992 -2.555 10.988 1.00 85.75 97 GLN A CA 1
ATOM 740 C C . GLN A 1 97 ? -11.033 -2.003 12.415 1.00 85.75 97 GLN A C 1
ATOM 742 O O . GLN A 1 97 ? -12.111 -1.903 12.998 1.00 85.75 97 GLN A O 1
ATOM 747 N N . GLN A 1 98 ? -9.884 -1.701 13.012 1.00 85.88 98 GLN A N 1
ATOM 748 C CA . GLN A 1 98 ? -9.805 -1.151 14.360 1.00 85.88 98 GLN A CA 1
ATOM 749 C C . GLN A 1 98 ? -9.607 0.355 14.268 1.00 85.88 98 GLN A C 1
ATOM 751 O O . GLN A 1 98 ? -8.841 0.815 13.428 1.00 85.88 98 GLN A O 1
ATOM 756 N N . GLN A 1 99 ? -10.246 1.132 15.142 1.00 82.75 99 GLN A N 1
ATOM 757 C CA . GLN A 1 99 ? -9.973 2.566 15.209 1.00 82.75 99 GLN A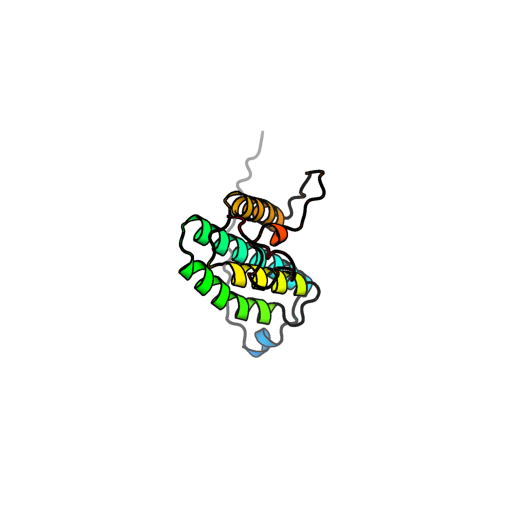 CA 1
ATOM 758 C C . GLN A 1 99 ? -8.528 2.787 15.669 1.00 82.75 99 GLN A C 1
ATOM 760 O O . GLN A 1 99 ? -8.129 2.334 16.745 1.00 82.75 99 GLN A O 1
ATOM 765 N N . TRP A 1 100 ? -7.735 3.484 14.864 1.00 81.19 100 TRP A N 1
ATOM 766 C CA . TRP A 1 100 ? -6.357 3.811 15.199 1.00 81.19 100 TRP A CA 1
ATOM 767 C C . TRP A 1 100 ? -6.326 5.014 16.132 1.00 81.19 100 TRP A C 1
ATOM 769 O O . TRP A 1 100 ? -7.163 5.917 16.061 1.00 81.19 100 TRP A O 1
ATOM 779 N N . SER A 1 101 ? -5.328 5.054 17.016 1.00 70.62 101 SER A N 1
ATOM 780 C CA . SER A 1 101 ? -5.115 6.256 17.816 1.00 70.62 101 SER A CA 1
ATOM 781 C C . SER A 1 101 ? -4.746 7.435 16.894 1.00 70.62 101 SER A C 1
ATOM 783 O O . SER A 1 101 ? -3.967 7.248 15.952 1.00 70.62 101 SER A O 1
ATOM 785 N N . PRO A 1 102 ? -5.201 8.670 17.179 1.00 59.34 102 PRO A N 1
ATOM 786 C CA . PRO A 1 102 ? -4.832 9.853 16.390 1.00 59.34 102 PRO A CA 1
ATOM 787 C C . PRO A 1 102 ? -3.313 10.067 16.285 1.00 59.34 102 PRO A C 1
ATOM 789 O O . PRO A 1 102 ? -2.809 10.649 15.327 1.00 59.34 102 PRO A O 1
ATOM 792 N N . ARG A 1 103 ? -2.558 9.572 17.275 1.00 58.31 103 ARG A N 1
ATOM 793 C CA . ARG A 1 103 ? -1.092 9.593 17.282 1.00 58.31 103 ARG A CA 1
ATOM 794 C C . ARG A 1 103 ? -0.496 8.645 16.236 1.00 58.31 103 ARG A C 1
ATOM 796 O O . ARG A 1 103 ? 0.441 9.046 15.554 1.00 58.31 103 ARG A O 1
ATOM 803 N N . ALA A 1 104 ? -1.046 7.439 16.094 1.00 60.12 104 ALA A N 1
ATOM 804 C CA . ALA A 1 104 ? -0.620 6.464 15.091 1.00 60.12 104 ALA A CA 1
ATOM 805 C C . ALA A 1 104 ? -0.915 6.968 13.670 1.00 60.12 104 ALA A C 1
ATOM 807 O O . ALA A 1 104 ?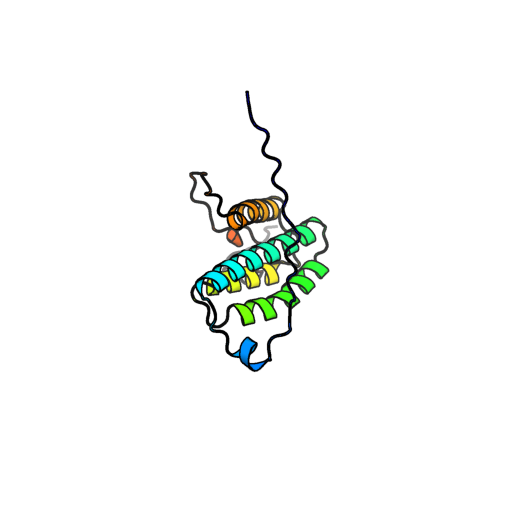 -0.010 7.012 12.841 1.00 60.12 104 ALA A O 1
ATOM 808 N N . ALA A 1 105 ? -2.130 7.473 13.423 1.00 59.62 105 ALA A N 1
ATOM 809 C CA . ALA A 1 105 ? -2.509 8.054 12.131 1.00 59.62 105 ALA A CA 1
ATOM 810 C C . ALA A 1 105 ? -1.588 9.223 11.718 1.00 59.62 105 ALA A C 1
ATOM 812 O O . ALA A 1 105 ? -1.142 9.314 10.573 1.00 59.62 105 ALA A O 1
ATOM 813 N N . LYS A 1 106 ? -1.223 10.086 12.676 1.00 57.34 106 LYS A N 1
ATOM 814 C CA . LYS A 1 106 ? -0.354 11.245 12.433 1.00 57.34 106 LYS A CA 1
ATOM 815 C C . LYS A 1 106 ? 1.112 10.879 12.183 1.00 57.34 106 LYS A C 1
ATOM 817 O O . LYS A 1 106 ? 1.739 11.491 11.321 1.00 57.34 106 LYS A O 1
ATOM 822 N N . GLU A 1 107 ? 1.679 9.918 12.912 1.00 62.88 107 GLU A N 1
ATOM 823 C CA . GLU A 1 107 ? 3.066 9.465 12.691 1.00 62.88 107 GLU A CA 1
ATOM 824 C C . GLU A 1 107 ? 3.208 8.752 11.332 1.00 62.88 107 GLU A C 1
ATOM 826 O O . GLU A 1 107 ? 4.160 9.023 10.593 1.00 62.88 107 GLU A O 1
ATOM 831 N N . ILE A 1 108 ? 2.203 7.956 10.947 1.00 64.25 108 ILE A N 1
ATOM 832 C CA . ILE A 1 108 ? 2.081 7.329 9.622 1.00 64.25 108 ILE A CA 1
ATOM 833 C C . ILE A 1 108 ? 2.057 8.390 8.513 1.00 64.25 108 ILE A C 1
ATOM 835 O O . ILE A 1 108 ? 2.852 8.353 7.570 1.00 64.25 108 ILE A O 1
ATOM 839 N N . TYR A 1 109 ? 1.192 9.397 8.654 1.00 59.94 109 TYR A N 1
ATOM 840 C CA . TYR A 1 109 ? 1.086 10.493 7.694 1.00 59.94 109 TYR A CA 1
ATOM 841 C C . TYR A 1 109 ? 2.408 11.271 7.540 1.00 59.94 109 TYR A C 1
ATOM 843 O O . TYR A 1 109 ? 2.864 11.527 6.421 1.00 59.94 109 TYR A O 1
ATOM 851 N N . VAL A 1 110 ? 3.064 11.619 8.655 1.00 58.84 110 VAL A N 1
ATOM 852 C CA . VAL A 1 110 ? 4.282 12.451 8.669 1.00 58.84 110 VAL A CA 1
ATOM 853 C C . VAL A 1 110 ? 5.481 11.755 8.024 1.00 58.84 110 VAL A C 1
ATOM 855 O O . VAL A 1 110 ? 6.229 12.416 7.296 1.00 58.84 110 VAL A O 1
ATOM 858 N N . ARG A 1 111 ? 5.686 10.452 8.253 1.00 57.22 111 ARG A N 1
ATOM 859 C CA . ARG A 1 111 ? 6.815 9.729 7.640 1.00 57.22 111 ARG A CA 1
ATOM 860 C C . ARG A 1 111 ? 6.614 9.514 6.137 1.00 57.22 111 ARG A C 1
ATOM 862 O O . ARG A 1 111 ? 7.535 9.776 5.362 1.00 57.22 111 ARG A O 1
ATOM 869 N N . HIS A 1 112 ? 5.411 9.151 5.692 1.00 55.78 112 HIS A N 1
ATOM 870 C CA . HIS A 1 112 ? 5.147 8.903 4.267 1.00 55.78 112 HIS A CA 1
ATOM 871 C C . HIS A 1 112 ? 5.118 10.181 3.410 1.00 55.78 112 HIS A C 1
ATOM 873 O O . HIS A 1 112 ? 5.572 10.174 2.261 1.00 55.78 112 HIS A O 1
ATOM 879 N N . HIS A 1 113 ? 4.679 11.315 3.971 1.00 51.75 113 HIS A N 1
ATOM 880 C CA . HIS A 1 113 ? 4.746 12.607 3.278 1.00 51.75 113 HIS A CA 1
ATOM 881 C C . HIS A 1 113 ? 6.191 13.091 3.042 1.00 51.75 113 HIS A C 1
ATOM 883 O O . HIS A 1 113 ? 6.451 13.811 2.079 1.00 51.75 113 HIS A O 1
ATOM 889 N N . LYS A 1 114 ? 7.143 12.683 3.894 1.00 52.31 114 LYS A N 1
ATOM 890 C CA . LYS A 1 114 ? 8.571 13.018 3.754 1.00 52.31 114 LYS A CA 1
ATOM 891 C C . LYS A 1 114 ? 9.338 12.029 2.869 1.00 52.31 114 LYS A C 1
ATOM 893 O O . LYS A 1 114 ? 10.141 12.458 2.042 1.00 52.31 114 LYS A O 1
ATOM 898 N N . GLY A 1 115 ? 9.053 10.729 2.990 1.00 48.53 115 GLY A N 1
ATOM 899 C CA . GLY A 1 115 ? 9.709 9.677 2.202 1.00 48.53 115 GLY A CA 1
ATOM 900 C C . GLY A 1 115 ? 9.416 9.754 0.699 1.00 48.53 115 GLY A C 1
ATOM 901 O O . GLY A 1 115 ? 10.315 9.561 -0.114 1.00 48.53 115 GLY A O 1
ATOM 902 N N . SER A 1 116 ? 8.195 10.140 0.313 1.00 48.94 116 SER A N 1
ATOM 903 C CA . SER A 1 116 ? 7.788 10.265 -1.101 1.00 48.94 116 SER A CA 1
ATOM 904 C C . SER A 1 116 ? 8.468 11.410 -1.871 1.00 48.94 116 SER A C 1
ATOM 906 O O . SER A 1 116 ? 8.418 11.432 -3.098 1.00 48.94 116 SER A O 1
ATOM 908 N N . ARG A 1 117 ? 9.129 12.357 -1.186 1.00 50.97 117 ARG A N 1
ATOM 909 C CA . ARG A 1 117 ? 9.770 13.537 -1.802 1.00 50.97 117 ARG A CA 1
ATOM 910 C C . ARG A 1 117 ? 11.301 13.498 -1.835 1.00 50.97 117 ARG A C 1
ATOM 912 O O . ARG A 1 117 ? 11.907 14.508 -2.183 1.00 50.97 117 ARG A O 1
ATOM 919 N N . LYS A 1 118 ? 11.939 12.375 -1.467 1.00 47.66 118 LYS A N 1
ATOM 920 C CA . LYS A 1 118 ? 13.407 12.286 -1.274 1.00 47.66 118 LYS A CA 1
ATOM 921 C C . LYS A 1 118 ? 13.953 13.415 -0.374 1.00 47.66 118 LYS A C 1
ATOM 923 O O . LYS A 1 118 ? 15.068 13.889 -0.568 1.00 47.66 118 LYS A O 1
ATOM 928 N N . GLN A 1 119 ? 13.167 13.880 0.603 1.00 38.00 119 GLN A N 1
ATOM 929 C CA . GLN A 1 119 ? 13.590 14.934 1.524 1.00 38.00 119 GLN A CA 1
ATOM 930 C C . GLN A 1 119 ? 14.188 14.286 2.778 1.00 38.00 119 GLN A C 1
ATOM 932 O O . GLN A 1 119 ? 13.499 13.544 3.476 1.00 38.00 119 GLN A O 1
ATOM 937 N N . ALA A 1 120 ? 15.470 14.546 3.049 1.00 38.16 120 ALA A N 1
ATOM 938 C CA . ALA A 1 120 ? 16.164 14.003 4.214 1.00 38.16 120 ALA A CA 1
ATOM 939 C C . ALA A 1 120 ? 15.455 14.411 5.520 1.00 38.16 120 ALA A C 1
ATOM 941 O O . ALA A 1 120 ? 15.120 15.582 5.726 1.00 38.16 120 ALA A O 1
ATOM 942 N N . ASP A 1 121 ? 15.216 13.443 6.408 1.00 42.94 121 ASP A N 1
ATOM 943 C CA . ASP A 1 121 ? 14.644 13.708 7.727 1.00 42.94 121 ASP A CA 1
ATOM 944 C C . ASP A 1 121 ? 15.763 14.120 8.695 1.00 42.94 121 ASP A C 1
ATOM 946 O O . ASP A 1 121 ? 16.503 13.290 9.210 1.00 42.94 121 ASP A O 1
ATOM 950 N N . HIS A 1 122 ? 15.911 15.423 8.939 1.00 45.50 122 HIS A N 1
ATOM 951 C CA . HIS A 1 122 ? 16.951 15.993 9.813 1.00 45.50 122 HIS A CA 1
ATOM 952 C C . HIS A 1 122 ? 16.610 15.919 11.317 1.00 45.50 122 HIS A C 1
ATOM 954 O O . HIS A 1 122 ? 17.044 16.765 12.098 1.00 45.50 122 HIS A O 1
ATOM 960 N N . ARG A 1 123 ? 15.777 14.963 11.747 1.00 51.88 123 ARG A N 1
ATOM 961 C CA . ARG A 1 123 ? 15.336 14.840 13.147 1.00 51.88 123 ARG A CA 1
ATOM 962 C C . ARG A 1 123 ? 16.125 13.734 13.856 1.00 51.88 123 ARG A C 1
ATOM 964 O O . ARG A 1 123 ? 16.002 12.565 13.532 1.00 51.88 123 ARG A O 1
ATOM 971 N N . SER A 1 124 ? 16.918 14.135 14.844 1.00 36.19 124 SER A N 1
ATOM 972 C CA . SER A 1 124 ? 18.044 13.414 15.462 1.00 36.19 124 SER A CA 1
ATOM 973 C C . SER A 1 124 ? 17.702 12.289 16.457 1.00 36.19 124 SER A C 1
ATOM 975 O O . SER A 1 124 ? 18.541 11.958 17.289 1.00 36.19 124 SER A O 1
ATOM 977 N N . ALA A 1 125 ? 16.492 11.724 16.440 1.00 35.72 125 ALA A N 1
ATOM 978 C CA . ALA A 1 125 ? 16.092 10.707 17.417 1.00 35.72 125 ALA A CA 1
ATOM 979 C C . ALA A 1 125 ? 15.734 9.388 16.727 1.00 35.72 125 ALA A C 1
ATOM 981 O O . ALA A 1 125 ? 14.772 9.344 15.958 1.00 35.72 125 ALA A O 1
ATOM 982 N N . GLU A 1 126 ? 16.473 8.319 17.045 1.00 39.03 126 GLU A N 1
ATOM 983 C CA . GLU A 1 126 ? 16.060 6.945 16.748 1.00 39.03 126 GLU A CA 1
ATOM 984 C C . GLU A 1 126 ? 14.682 6.707 17.371 1.00 39.03 126 GLU A C 1
ATOM 986 O O . GLU A 1 126 ? 14.500 6.732 18.590 1.00 39.03 126 GLU A O 1
ATOM 991 N N . ARG A 1 127 ? 13.682 6.533 16.511 1.00 47.22 127 ARG A N 1
ATOM 992 C CA . ARG A 1 127 ? 12.351 6.075 16.892 1.00 47.22 127 ARG A CA 1
ATOM 993 C C . ARG A 1 127 ? 12.046 4.809 16.118 1.00 47.22 127 ARG A C 1
ATOM 995 O O . ARG A 1 127 ? 12.321 4.771 14.916 1.00 47.22 127 ARG A O 1
ATOM 1002 N N . ALA A 1 128 ? 11.422 3.879 16.837 1.00 46.69 128 ALA A N 1
ATOM 1003 C CA . ALA A 1 128 ? 10.572 2.794 16.365 1.00 46.69 128 ALA A CA 1
ATOM 1004 C C . ALA A 1 128 ? 10.091 2.944 14.913 1.00 46.69 128 ALA A C 1
ATOM 1006 O O . ALA A 1 128 ? 9.684 4.041 14.495 1.00 46.69 128 ALA A O 1
ATOM 1007 N N . ASP A 1 129 ? 10.127 1.844 14.160 1.00 57.66 129 ASP A N 1
ATOM 1008 C CA . ASP A 1 129 ? 9.454 1.781 12.866 1.00 57.66 129 ASP A CA 1
ATOM 1009 C C . ASP A 1 129 ? 7.942 2.025 13.070 1.00 57.66 129 ASP A C 1
ATOM 1011 O O . ASP A 1 129 ? 7.398 1.868 14.166 1.00 57.66 129 ASP A O 1
ATOM 1015 N N . TRP A 1 130 ? 7.278 2.613 12.077 1.00 59.47 130 TRP A N 1
ATOM 1016 C CA . TRP A 1 130 ? 5.942 3.197 12.270 1.00 59.47 130 TRP A CA 1
ATOM 1017 C C . TRP A 1 130 ? 4.863 2.138 12.549 1.00 59.47 130 TRP A C 1
ATOM 1019 O O . TRP A 1 130 ? 3.832 2.443 13.153 1.00 59.47 130 TRP A O 1
ATOM 1029 N N . ASP A 1 131 ? 5.118 0.908 12.118 1.00 61.16 131 ASP A N 1
ATOM 1030 C CA . ASP A 1 131 ? 4.336 -0.298 12.362 1.00 61.16 131 ASP A CA 1
ATOM 1031 C C . ASP A 1 131 ? 4.232 -0.644 13.858 1.00 61.16 131 ASP A C 1
ATOM 1033 O O . ASP A 1 131 ? 3.241 -1.234 14.288 1.00 61.16 131 ASP A O 1
ATOM 1037 N N . GLU A 1 132 ? 5.173 -0.183 14.686 1.00 65.81 132 GLU A N 1
ATOM 1038 C CA . GLU A 1 132 ? 5.114 -0.290 16.148 1.00 65.81 132 GLU A CA 1
ATOM 1039 C C . GLU A 1 132 ? 3.953 0.526 16.755 1.00 65.81 132 GLU A C 1
ATOM 1041 O O . GLU A 1 132 ? 3.506 0.254 17.872 1.00 65.81 132 GLU A O 1
ATOM 1046 N N . TYR A 1 133 ? 3.422 1.513 16.020 1.00 64.75 133 TYR A N 1
ATOM 1047 C CA . TYR A 1 133 ? 2.264 2.310 16.438 1.00 64.75 133 TYR A CA 1
ATOM 1048 C C . TYR A 1 133 ? 0.916 1.722 16.005 1.00 64.75 133 TYR A C 1
ATOM 1050 O O . TYR A 1 133 ? -0.126 2.252 16.409 1.00 64.75 133 TYR A O 1
ATOM 1058 N N . LEU A 1 134 ? 0.907 0.657 15.197 1.00 67.88 134 LEU A N 1
ATOM 1059 C CA . LEU A 1 134 ? -0.325 -0.047 14.856 1.00 67.88 134 LEU A CA 1
ATOM 1060 C C . LEU A 1 134 ? -0.849 -0.827 16.075 1.00 67.88 134 LEU A C 1
ATOM 1062 O O . LEU A 1 134 ? -0.059 -1.295 16.901 1.00 67.88 134 LEU A O 1
ATOM 1066 N N . PRO A 1 135 ? -2.179 -0.990 16.215 1.00 70.12 135 PRO A N 1
ATOM 1067 C CA . PRO A 1 135 ? -2.732 -1.891 17.217 1.00 70.12 135 PRO A CA 1
ATOM 1068 C C . PRO A 1 135 ? -2.089 -3.278 17.114 1.00 70.12 135 PRO A C 1
ATOM 1070 O O . PRO A 1 135 ? -1.888 -3.800 16.022 1.00 70.12 135 PRO A O 1
ATOM 1073 N N . LYS A 1 136 ? -1.756 -3.897 18.246 1.00 67.31 136 LYS A N 1
ATOM 1074 C CA . LYS A 1 136 ? -1.237 -5.269 18.227 1.00 67.31 136 LYS A CA 1
ATOM 1075 C C . LYS A 1 136 ? -2.368 -6.221 17.851 1.00 67.31 136 LYS A C 1
ATOM 1077 O O . LYS A 1 136 ? -3.489 -6.069 18.342 1.00 67.31 136 LYS A O 1
ATOM 1082 N N . HIS A 1 137 ? -2.087 -7.200 16.993 1.00 46.84 137 HIS A N 1
ATOM 1083 C CA . HIS A 1 137 ? -3.070 -8.220 16.650 1.00 46.84 137 HIS A CA 1
ATOM 1084 C C . HIS A 1 137 ? -3.492 -8.968 17.927 1.00 46.84 137 HIS A C 1
ATOM 1086 O O . HIS A 1 137 ? -2.669 -9.231 18.804 1.00 46.84 137 HIS A O 1
ATOM 1092 N N . VAL A 1 138 ? -4.766 -9.362 18.036 1.00 52.25 138 VAL A N 1
ATOM 1093 C CA . VAL A 1 138 ? -5.314 -10.087 19.209 1.00 52.25 138 VAL A CA 1
ATOM 1094 C C . VAL A 1 138 ? -4.618 -11.451 19.436 1.00 52.25 138 VAL A C 1
ATOM 1096 O O . VAL A 1 138 ? -4.781 -12.075 20.479 1.00 52.25 138 VAL A O 1
ATOM 1099 N N . GLY A 1 139 ? -3.789 -11.899 18.487 1.00 46.53 139 GLY A N 1
ATOM 1100 C CA . GLY A 1 139 ? -2.940 -13.093 18.585 1.00 46.53 139 GLY A CA 1
ATOM 1101 C C . GLY A 1 139 ? -1.505 -12.867 19.085 1.00 46.53 139 GLY A C 1
ATOM 1102 O O . GLY A 1 139 ? -0.837 -13.851 19.381 1.00 46.53 139 GLY A O 1
ATOM 1103 N N . ASP A 1 140 ? -1.040 -11.620 19.227 1.00 45.59 140 ASP A N 1
ATOM 1104 C CA . ASP A 1 140 ? 0.327 -11.297 19.687 1.00 45.59 140 ASP A CA 1
ATOM 1105 C C . ASP A 1 140 ? 0.414 -11.074 21.206 1.00 45.59 140 ASP A C 1
ATOM 1107 O O . ASP A 1 140 ? 1.454 -10.686 21.751 1.00 45.59 140 ASP A O 1
ATOM 1111 N N . SER A 1 141 ? -0.680 -11.322 21.930 1.00 39.12 141 SER A N 1
ATOM 1112 C CA . SER A 1 141 ? -0.636 -11.407 23.383 1.00 39.12 141 SER A CA 1
ATOM 1113 C C . SER A 1 141 ? 0.247 -12.589 23.779 1.00 39.12 141 SER A C 1
ATOM 1115 O O . SER A 1 141 ? -0.124 -13.749 23.591 1.00 39.12 141 SER A O 1
ATOM 1117 N N . LYS A 1 142 ? 1.412 -12.297 24.373 1.00 39.78 142 LYS A N 1
ATOM 1118 C CA . LYS A 1 142 ? 2.177 -13.296 25.128 1.00 39.78 142 LYS A CA 1
ATOM 1119 C C . LYS A 1 142 ? 1.216 -14.060 26.054 1.00 39.78 142 LYS A C 1
ATOM 1121 O O . LYS A 1 142 ? 0.357 -13.427 26.678 1.00 39.78 142 LYS A O 1
ATOM 1126 N N . PRO A 1 143 ? 1.358 -15.388 26.193 1.00 36.66 143 PRO A N 1
ATOM 1127 C CA . PRO A 1 143 ? 0.575 -16.148 27.155 1.00 36.66 143 PRO A CA 1
ATOM 1128 C C . PRO A 1 143 ? 1.036 -15.726 28.557 1.00 36.66 143 PRO A C 1
ATOM 1130 O O . PRO A 1 143 ? 2.042 -16.217 29.057 1.00 36.66 143 PRO A O 1
ATOM 1133 N N . GLY A 1 144 ? 0.366 -14.739 29.156 1.00 45.91 144 GLY A N 1
ATOM 1134 C CA . GLY A 1 144 ? 0.773 -14.191 30.451 1.00 45.91 144 GLY A CA 1
ATOM 1135 C C . GLY A 1 144 ? -0.177 -13.159 31.055 1.00 45.91 144 GLY A C 1
ATOM 1136 O O . GLY A 1 144 ? -0.433 -13.225 32.250 1.00 45.91 144 GLY A O 1
ATOM 1137 N N . ASP A 1 145 ? -0.795 -12.280 30.261 1.00 42.59 145 ASP A N 1
ATOM 1138 C CA . ASP A 1 145 ? -1.634 -11.195 30.811 1.00 42.59 145 ASP A CA 1
ATOM 1139 C C . ASP A 1 145 ? -3.108 -11.590 30.995 1.00 42.59 145 ASP A C 1
ATOM 1141 O O . ASP A 1 145 ? -4.040 -10.900 30.585 1.00 42.59 145 ASP A O 1
ATOM 1145 N N . ARG A 1 146 ? -3.336 -12.731 31.651 1.00 47.66 146 ARG A N 1
ATOM 1146 C CA . ARG A 1 146 ? -4.624 -13.035 32.287 1.00 47.66 146 ARG A CA 1
ATOM 1147 C C . ARG A 1 146 ? -4.396 -13.392 33.748 1.00 47.66 146 ARG A C 1
ATOM 1149 O O . ARG A 1 146 ? -4.115 -14.546 34.046 1.00 47.66 146 ARG A O 1
ATOM 1156 N N . HIS A 1 147 ? -4.578 -12.413 34.632 1.00 39.25 147 HIS A N 1
ATOM 1157 C CA . HIS A 1 147 ? -5.008 -12.586 36.027 1.00 39.25 147 HIS A CA 1
ATOM 1158 C C . HIS A 1 147 ? -5.730 -11.293 36.445 1.00 39.25 147 HIS A C 1
ATOM 1160 O O . HIS A 1 147 ? -5.113 -10.238 36.502 1.00 39.25 147 HIS A O 1
ATOM 1166 N N . SER A 1 148 ? -7.063 -11.256 36.409 1.00 41.81 148 SER A N 1
ATOM 1167 C CA . SER A 1 148 ? -8.040 -11.744 37.407 1.00 41.81 148 SER A CA 1
ATOM 1168 C C . SER A 1 148 ? -8.499 -10.583 38.304 1.00 41.81 148 SER A C 1
ATOM 1170 O O . SER A 1 148 ? -7.667 -9.996 38.992 1.00 41.81 148 SER A O 1
ATOM 1172 N N . PRO A 1 149 ? -9.799 -10.227 38.306 1.00 44.59 149 PRO A N 1
ATOM 1173 C CA . PRO A 1 149 ? -10.327 -9.203 39.195 1.00 44.59 149 PRO A CA 1
ATOM 1174 C C . PRO A 1 149 ? -10.436 -9.783 40.609 1.00 44.59 149 PRO A C 1
ATOM 1176 O O . PRO A 1 149 ? -10.994 -10.866 40.798 1.00 44.59 149 PRO A O 1
ATOM 1179 N N . HIS A 1 150 ? -9.882 -9.079 41.594 1.00 39.19 150 HIS A N 1
ATOM 1180 C CA . HIS A 1 150 ? -10.131 -9.382 43.000 1.00 39.19 150 HIS A CA 1
ATOM 1181 C C . HIS A 1 150 ? -11.468 -8.761 43.458 1.00 39.19 150 HIS A C 1
ATOM 1183 O O . HIS A 1 150 ? -11.865 -7.736 42.899 1.00 39.19 150 HIS A O 1
ATOM 1189 N N . PRO A 1 151 ? -12.160 -9.419 44.409 1.00 58.03 151 PRO A N 1
ATOM 1190 C CA . PRO A 1 151 ? -13.507 -9.080 44.876 1.00 58.03 151 PRO A CA 1
ATOM 1191 C C . PRO A 1 151 ? -13.585 -7.780 45.683 1.00 58.03 151 PRO A C 1
ATOM 1193 O O . PRO A 1 151 ? -12.562 -7.391 46.292 1.00 58.03 151 PRO A O 1
#

Foldseek 3Di:
DDDPPDDDDDDDDDDDDDDDPCVVVPDDDPLVVLVLVLLLVLLVLLLVLLVCLVVVVLVVSLVSLVVVLVVSVVSCVPRPPCPVSSVLSVLCNLQSNPRADPVLSVVSNVVSVCSNVPHDDPDPDDDDDSSVRGDDHPVPPDPPPDDDDDD

Secondary structure (DSSP, 8-state):
-----------------PPPHHHHHTPPP-HHHHHHHHHHHHHHHHHHHHHHHHTT-HHHHHHHHHHHHHHHHHHHTT-TT-HHHHHHHHHHHHHTTSPPPHHHHHHHHHHHHHHTTT-----------GGGGSPPPTT---TT-------

pLDDT: mean 74.43, std 19.09, range [35.72, 97.62]

Sequence (151 aa):
PGSNAVRRTDPLGIALTYAPADMNTGQERDMSVSQDVATIWHAFLVQQVASMNEEGRLAEARDFIGFQLKYFERYCEGLAGTTSLVAQLHQVASVSQQQWSPRAAKEIYVRHHKGSRKQADHRSAERADWDEYLPKHVGDSKPGDRHSPHP

Radius of gyration: 22.59 Å; chains: 1; bounding box: 35×64×77 Å